Protein AF-A0A2L2Z960-F1 (afdb_monomer_lite)

InterPro domains:
  IPR000734 Triacylglycerol lipase family [PTHR11610] (1-67)
  IPR013818 Lipase [PF00151] (1-67)
  IPR029058 Alpha/Beta hydrolase fold [G3DSA:3.40.50.1820] (1-68)
  IPR029058 Alpha/Beta hydrolase fold [SSF53474] (1-67)

Structure (mmCIF, N/CA/C/O backbone):
data_AF-A0A2L2Z960-F1
#
_entry.id   AF-A0A2L2Z960-F1
#
loop_
_atom_site.group_PDB
_atom_site.id
_atom_site.type_symbol
_atom_site.label_atom_id
_atom_site.label_alt_id
_atom_site.label_comp_id
_atom_site.label_asym_id
_atom_site.label_entity_id
_atom_site.label_seq_id
_atom_site.pdbx_PDB_ins_code
_atom_site.Cartn_x
_atom_site.Cartn_y
_atom_site.Cartn_z
_atom_site.occupancy
_atom_site.B_iso_or_equiv
_atom_site.auth_seq_id
_atom_site.auth_comp_id
_atom_site.auth_asym_id
_atom_site.auth_atom_id
_atom_site.pdbx_PDB_model_num
ATOM 1 N N . TYR A 1 1 ? 2.463 -6.427 -21.751 1.00 93.06 1 TYR A N 1
ATOM 2 C CA . TYR A 1 1 ? 2.485 -5.122 -21.069 1.00 93.06 1 TYR A CA 1
ATOM 3 C C . TYR A 1 1 ? 1.741 -5.273 -19.753 1.00 93.06 1 TYR A C 1
ATOM 5 O O . TYR A 1 1 ? 0.717 -5.944 -19.759 1.00 93.06 1 TYR A O 1
ATOM 13 N N . VAL A 1 2 ? 2.290 -4.752 -18.654 1.00 96.88 2 VAL A N 1
ATOM 14 C CA . VAL A 1 2 ? 1.775 -4.908 -17.278 1.00 96.88 2 VAL A CA 1
ATOM 15 C C . VAL A 1 2 ? 1.995 -3.596 -16.535 1.00 96.88 2 VAL A C 1
ATOM 17 O O . VAL A 1 2 ? 3.102 -3.061 -16.606 1.00 96.88 2 VAL A O 1
ATOM 20 N N . ASP A 1 3 ? 0.986 -3.108 -15.830 1.00 97.50 3 ASP A N 1
ATOM 21 C CA . ASP A 1 3 ? 1.059 -1.957 -14.936 1.00 97.50 3 ASP A CA 1
ATOM 22 C C . ASP A 1 3 ? 0.828 -2.356 -13.468 1.00 97.50 3 ASP A C 1
ATOM 24 O O . ASP A 1 3 ? 0.121 -3.321 -13.177 1.00 97.50 3 ASP A O 1
ATOM 28 N N . GLY A 1 4 ? 1.471 -1.637 -12.546 1.00 96.81 4 GLY A N 1
ATOM 29 C CA . GLY A 1 4 ? 1.410 -1.884 -11.104 1.00 96.81 4 GLY A CA 1
ATOM 30 C C . GLY A 1 4 ? 1.107 -0.616 -10.310 1.00 96.81 4 GLY A C 1
ATOM 31 O O . GLY A 1 4 ? 1.553 0.473 -10.667 1.00 96.81 4 GLY A O 1
ATOM 32 N N . ILE A 1 5 ? 0.355 -0.741 -9.213 1.00 98.00 5 ILE A N 1
ATOM 33 C CA . ILE A 1 5 ? 0.072 0.362 -8.284 1.00 98.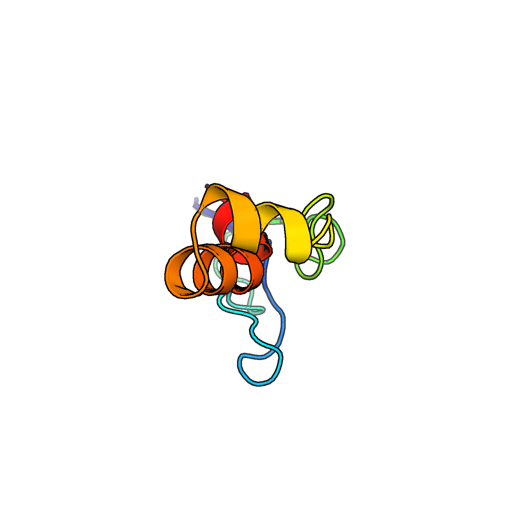00 5 ILE A CA 1
ATOM 34 C C . ILE A 1 5 ? 0.563 -0.023 -6.892 1.00 98.00 5 ILE A C 1
ATOM 36 O O . ILE A 1 5 ? 0.089 -0.981 -6.283 1.00 98.00 5 ILE A O 1
ATOM 40 N N . HIS A 1 6 ? 1.484 0.774 -6.363 1.00 97.94 6 HIS A N 1
ATOM 41 C CA . HIS A 1 6 ? 2.090 0.583 -5.056 1.00 97.94 6 HIS A CA 1
ATOM 42 C C . HIS A 1 6 ? 1.496 1.595 -4.082 1.00 97.94 6 HIS A C 1
ATOM 44 O O . HIS A 1 6 ? 1.883 2.759 -4.089 1.00 97.94 6 HIS A O 1
ATOM 50 N N . SER A 1 7 ? 0.545 1.178 -3.247 1.00 97.25 7 SER A N 1
ATOM 51 C CA . SER A 1 7 ? -0.089 2.052 -2.248 1.00 97.25 7 SER A CA 1
ATOM 52 C C . SER A 1 7 ? 0.459 1.871 -0.827 1.00 97.25 7 SER A C 1
ATOM 54 O O . SER A 1 7 ? 0.202 2.727 0.023 1.00 97.25 7 SER A O 1
ATOM 56 N N . ASP A 1 8 ? 1.233 0.804 -0.587 1.00 96.69 8 ASP A N 1
ATOM 57 C CA . ASP A 1 8 ? 1.749 0.407 0.732 1.00 96.69 8 ASP A CA 1
ATOM 58 C C . ASP A 1 8 ? 3.182 -0.172 0.711 1.00 96.69 8 ASP A C 1
ATOM 60 O O . ASP A 1 8 ? 3.493 -1.175 1.344 1.00 96.69 8 ASP A O 1
ATOM 64 N N . ALA A 1 9 ? 4.069 0.469 -0.044 1.00 96.75 9 ALA A N 1
ATOM 65 C CA . ALA A 1 9 ? 5.479 0.141 -0.267 1.00 96.75 9 ALA A CA 1
ATOM 66 C C . ALA A 1 9 ? 6.421 0.512 0.902 1.00 96.75 9 ALA A C 1
ATOM 68 O O . ALA A 1 9 ? 7.601 0.817 0.691 1.00 96.75 9 ALA A O 1
ATOM 69 N N . SER A 1 10 ? 5.909 0.576 2.133 1.00 95.00 10 SER A N 1
ATOM 70 C CA . SER A 1 10 ? 6.768 0.724 3.317 1.00 95.00 10 SER A CA 1
ATOM 71 C C . SER A 1 10 ? 7.428 -0.616 3.655 1.00 95.00 10 SER A C 1
ATOM 73 O O . SER A 1 10 ? 6.996 -1.659 3.178 1.00 95.00 10 SER A O 1
ATOM 75 N N . ASP A 1 11 ? 8.474 -0.604 4.482 1.00 94.00 11 ASP A N 1
ATOM 76 C CA . ASP A 1 11 ? 9.060 -1.857 4.966 1.00 94.00 11 ASP A CA 1
ATOM 77 C C . ASP A 1 11 ? 8.032 -2.659 5.783 1.00 94.00 11 ASP A C 1
ATOM 79 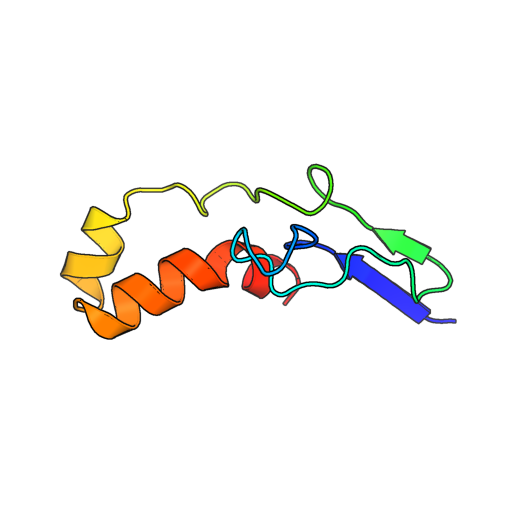O O . ASP A 1 11 ? 7.194 -2.076 6.482 1.00 94.00 11 ASP A O 1
ATOM 83 N N . ILE A 1 12 ? 8.119 -3.988 5.739 1.00 91.81 12 ILE A N 1
ATOM 84 C CA . ILE A 1 12 ? 7.233 -4.874 6.500 1.00 91.81 12 ILE A CA 1
ATOM 85 C C . ILE A 1 12 ? 7.332 -4.633 8.016 1.00 91.81 12 ILE A C 1
ATOM 87 O O . ILE A 1 12 ? 6.321 -4.710 8.714 1.00 91.81 12 ILE A O 1
ATOM 91 N N . MET A 1 13 ? 8.505 -4.232 8.528 1.00 91.00 13 MET A N 1
ATOM 92 C CA . MET A 1 13 ? 8.693 -3.817 9.928 1.00 91.00 13 MET A CA 1
ATOM 93 C C . MET A 1 13 ? 7.933 -2.530 10.277 1.00 91.00 13 MET A C 1
ATOM 95 O O . MET A 1 13 ? 7.655 -2.264 11.445 1.00 91.00 13 MET A O 1
ATOM 99 N N . CYS A 1 14 ? 7.567 -1.732 9.273 1.00 89.56 14 CYS A N 1
ATOM 100 C CA . CYS A 1 14 ? 6.708 -0.558 9.401 1.00 89.56 14 CYS A CA 1
ATOM 101 C C . CYS A 1 14 ? 5.247 -0.845 9.013 1.00 89.56 14 CYS A C 1
ATOM 103 O O . CYS A 1 14 ? 4.504 0.104 8.757 1.00 89.56 14 CYS A O 1
ATOM 105 N N . PHE A 1 15 ? 4.837 -2.119 8.982 1.00 89.56 15 PHE A N 1
ATOM 106 C CA . PHE A 1 15 ? 3.512 -2.572 8.544 1.00 89.56 15 PHE A CA 1
ATOM 107 C C . PHE A 1 15 ? 3.174 -2.220 7.085 1.00 89.56 15 PHE A C 1
ATOM 109 O O . PHE A 1 15 ? 2.002 -2.055 6.762 1.00 89.56 15 PHE A O 1
ATOM 116 N N . GLY A 1 16 ? 4.179 -2.099 6.210 1.00 92.81 16 GLY A N 1
ATOM 117 C CA . GLY A 1 16 ? 3.951 -2.045 4.768 1.00 92.81 16 GLY A CA 1
ATOM 118 C C . GLY A 1 16 ? 3.794 -3.448 4.191 1.00 92.81 16 GLY A C 1
ATOM 119 O O . GLY A 1 16 ? 4.708 -4.266 4.284 1.00 92.81 16 GLY A O 1
ATOM 120 N N . PHE A 1 17 ? 2.634 -3.743 3.613 1.00 94.25 17 PHE A N 1
ATOM 121 C CA . PHE A 1 17 ? 2.327 -5.049 3.023 1.00 94.25 17 PHE A CA 1
ATOM 122 C C . PHE A 1 17 ? 2.524 -5.090 1.501 1.00 94.25 17 PHE A C 1
ATOM 124 O O . PHE A 1 17 ? 2.449 -6.158 0.895 1.00 94.25 17 PHE A O 1
ATOM 131 N N . GLY A 1 18 ? 2.741 -3.940 0.861 1.00 94.62 18 GLY A N 1
ATOM 132 C CA . GLY A 1 18 ? 3.057 -3.841 -0.562 1.00 94.62 18 GLY A CA 1
ATOM 133 C C . GLY A 1 18 ? 4.560 -3.923 -0.835 1.00 94.62 18 GLY A C 1
ATOM 134 O O . GLY A 1 18 ? 5.388 -3.584 0.006 1.00 94.62 18 GLY A O 1
ATOM 135 N N . MET A 1 19 ? 4.930 -4.334 -2.049 1.00 95.56 19 MET A N 1
ATOM 136 C CA . MET A 1 19 ? 6.326 -4.275 -2.493 1.00 95.56 19 MET A CA 1
ATOM 137 C C . MET A 1 19 ? 6.738 -2.844 -2.856 1.00 95.56 19 MET A C 1
ATOM 139 O O . MET A 1 19 ? 5.929 -2.075 -3.368 1.00 95.56 19 MET A O 1
ATOM 143 N N . SER A 1 20 ? 8.004 -2.492 -2.624 1.00 96.06 20 SER A N 1
ATOM 144 C CA . SER A 1 20 ? 8.608 -1.225 -3.071 1.00 96.06 20 SER A CA 1
ATOM 145 C C . SER A 1 20 ? 9.393 -1.345 -4.376 1.00 96.06 20 SER A C 1
ATOM 147 O O . SER A 1 20 ? 9.744 -0.333 -4.978 1.00 96.06 20 SER A O 1
ATOM 149 N N . LEU A 1 21 ? 9.661 -2.578 -4.808 1.00 96.62 21 LEU A N 1
ATOM 150 C CA . LEU A 1 21 ? 10.320 -2.882 -6.067 1.00 96.62 21 LEU A CA 1
ATOM 151 C C . LEU A 1 21 ? 9.335 -2.721 -7.230 1.00 96.62 21 LEU A C 1
ATOM 153 O O . LEU A 1 21 ? 8.224 -3.241 -7.162 1.00 96.62 21 LEU A O 1
ATOM 157 N N . SER A 1 22 ? 9.774 -2.060 -8.298 1.00 96.31 22 SER A N 1
ATOM 158 C CA . SER A 1 22 ? 9.065 -2.016 -9.580 1.00 96.31 22 SER A CA 1
ATOM 159 C C . SER A 1 22 ? 9.004 -3.402 -10.221 1.00 96.31 22 SER A C 1
ATOM 161 O O . SER A 1 22 ? 10.036 -4.062 -10.367 1.00 96.31 22 SER A O 1
ATOM 163 N N . GLY A 1 23 ? 7.803 -3.838 -10.601 1.00 94.81 23 GLY A N 1
ATOM 164 C CA . GLY A 1 23 ? 7.566 -5.144 -11.229 1.00 94.81 23 GLY A CA 1
ATOM 165 C C . GLY A 1 23 ? 6.859 -5.060 -12.584 1.00 94.81 23 GLY A C 1
ATOM 166 O O . GLY A 1 23 ? 6.752 -6.070 -13.282 1.00 94.81 23 GLY A O 1
ATOM 167 N N . GLY A 1 24 ? 6.366 -3.877 -12.952 1.00 95.94 24 GLY A N 1
ATOM 168 C CA . GLY A 1 24 ? 5.639 -3.622 -14.184 1.00 95.94 24 GLY A CA 1
ATOM 169 C C . GLY A 1 24 ? 6.504 -3.051 -15.307 1.00 95.94 24 GLY A C 1
ATOM 170 O O . GLY A 1 24 ? 7.689 -2.764 -15.174 1.00 95.94 24 GLY A O 1
ATOM 171 N N . HIS A 1 25 ? 5.865 -2.867 -16.461 1.00 98.19 25 HIS A N 1
ATOM 172 C CA . HIS A 1 25 ? 6.368 -1.965 -17.499 1.00 98.19 25 HIS A CA 1
ATOM 173 C C . HIS A 1 25 ? 6.156 -0.504 -17.074 1.00 98.19 25 HIS A C 1
ATOM 175 O O . HIS A 1 25 ? 6.923 0.371 -17.466 1.00 98.19 25 HIS A O 1
ATOM 181 N N . VAL A 1 26 ? 5.101 -0.255 -16.287 1.00 98.00 26 VAL A N 1
ATOM 182 C CA . VAL A 1 26 ? 4.806 1.018 -15.628 1.00 98.00 26 VAL A CA 1
ATOM 183 C C . VAL A 1 26 ? 4.378 0.732 -14.194 1.00 98.00 26 VAL A C 1
ATOM 185 O O . VAL A 1 26 ? 3.479 -0.071 -13.968 1.00 98.00 26 VAL A O 1
ATOM 188 N N . ASP A 1 27 ? 4.986 1.417 -13.233 1.00 98.06 27 ASP A N 1
ATOM 189 C CA . ASP A 1 27 ? 4.658 1.295 -11.815 1.00 98.06 27 ASP A CA 1
ATOM 190 C C . ASP A 1 27 ? 4.295 2.677 -11.252 1.00 98.06 27 ASP A C 1
ATOM 192 O O . ASP A 1 27 ? 5.050 3.645 -11.384 1.00 98.06 27 ASP A O 1
ATOM 196 N N . PHE A 1 28 ? 3.128 2.781 -10.619 1.00 98.06 28 PHE A N 1
ATOM 197 C CA . PHE A 1 28 ? 2.615 4.005 -10.014 1.00 98.06 28 PHE A CA 1
ATOM 198 C C . PHE A 1 28 ? 2.804 3.989 -8.497 1.00 98.06 28 PHE A C 1
ATOM 200 O O . PHE A 1 28 ? 2.434 3.033 -7.818 1.00 98.06 28 PHE A O 1
ATOM 207 N N . PHE A 1 29 ? 3.295 5.103 -7.952 1.00 98.00 29 PHE A N 1
ATOM 208 C CA . PHE A 1 29 ? 3.513 5.300 -6.516 1.00 98.00 29 PHE A CA 1
ATOM 209 C C . PHE A 1 29 ? 2.703 6.507 -6.010 1.00 98.00 29 PHE A C 1
ATOM 211 O O . PHE A 1 29 ? 3.277 7.563 -5.721 1.00 98.00 29 PHE A O 1
ATOM 218 N N . PRO A 1 30 ? 1.362 6.406 -5.918 1.00 96.62 30 PRO A N 1
ATOM 219 C CA . PRO A 1 30 ? 0.522 7.507 -5.452 1.00 96.62 30 PRO A CA 1
ATOM 220 C C . PRO A 1 30 ? 0.924 7.933 -4.037 1.00 96.62 30 PRO A C 1
ATOM 222 O O . PRO A 1 30 ? 1.002 7.110 -3.122 1.00 96.62 30 PRO A O 1
ATOM 225 N N . ILE A 1 31 ? 1.211 9.227 -3.857 1.00 94.44 31 ILE A N 1
ATOM 226 C CA . ILE A 1 31 ? 1.707 9.795 -2.590 1.00 94.44 31 ILE A CA 1
ATOM 227 C C . ILE A 1 31 ? 2.942 9.019 -2.081 1.00 94.44 31 ILE A C 1
ATOM 229 O O . ILE A 1 31 ? 3.011 8.557 -0.940 1.00 94.44 31 ILE A O 1
ATOM 233 N N . ASN A 1 32 ? 3.915 8.813 -2.975 1.00 95.69 32 ASN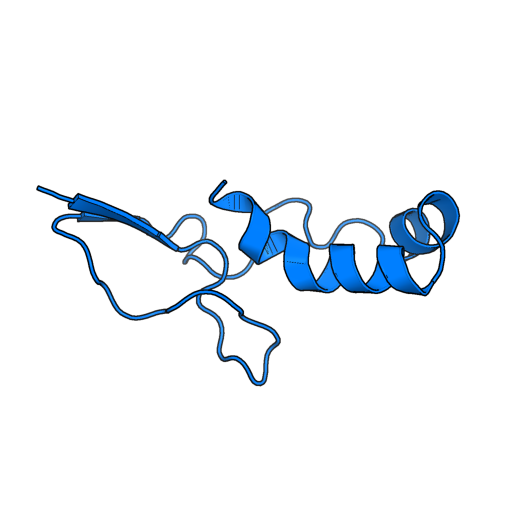 A N 1
ATOM 234 C CA . ASN A 1 32 ? 5.132 8.013 -2.762 1.00 95.69 32 ASN A CA 1
ATOM 235 C C . ASN A 1 32 ? 4.875 6.532 -2.433 1.00 95.69 32 ASN A C 1
ATOM 237 O O . ASN A 1 32 ? 5.782 5.834 -1.986 1.00 95.69 32 ASN A O 1
ATOM 241 N N . GLY A 1 33 ? 3.640 6.065 -2.611 1.00 95.38 33 GLY A N 1
ATOM 242 C CA . GLY A 1 33 ? 3.224 4.689 -2.406 1.00 95.38 33 GLY A CA 1
ATOM 243 C C . GLY A 1 33 ? 3.280 4.198 -0.967 1.00 95.38 33 GLY A C 1
ATOM 244 O O . GLY A 1 33 ? 3.420 3.005 -0.760 1.00 95.38 33 GLY A O 1
ATOM 245 N N . ARG A 1 34 ? 3.216 5.084 0.036 1.00 93.56 34 ARG A N 1
ATOM 246 C CA . ARG A 1 34 ? 3.388 4.695 1.452 1.00 93.56 34 ARG A CA 1
ATOM 247 C C . ARG A 1 34 ? 2.205 5.036 2.345 1.00 93.56 34 ARG A C 1
ATOM 249 O O . ARG A 1 34 ? 1.688 4.171 3.036 1.00 93.56 34 ARG A O 1
ATOM 256 N N . LYS A 1 35 ? 1.824 6.314 2.408 1.00 92.50 35 LYS A N 1
ATOM 257 C CA . LYS A 1 35 ? 0.803 6.804 3.346 1.00 92.50 35 LYS A CA 1
ATOM 258 C C . LYS A 1 35 ? -0.362 7.379 2.571 1.00 92.50 35 LYS A C 1
ATOM 260 O O . LYS A 1 35 ? -0.300 8.517 2.108 1.00 92.50 35 LYS A O 1
ATOM 265 N N . GLN A 1 36 ? -1.419 6.589 2.455 1.00 93.44 36 GLN A N 1
ATOM 266 C CA . GLN A 1 36 ? -2.582 6.962 1.677 1.00 93.44 36 GLN A CA 1
ATOM 267 C C . GLN A 1 36 ? -3.526 7.863 2.485 1.00 93.44 36 GLN A C 1
ATOM 269 O O . GLN A 1 36 ? -3.726 7.655 3.692 1.00 93.44 36 GLN A O 1
ATOM 274 N N . PRO A 1 37 ? -4.136 8.870 1.839 1.00 91.88 37 PRO A N 1
ATOM 275 C CA . PRO A 1 37 ? -5.149 9.703 2.470 1.00 91.88 37 PRO A CA 1
ATOM 276 C C . PRO A 1 37 ? -6.287 8.866 3.075 1.00 91.88 37 PRO A C 1
ATOM 278 O O . PRO A 1 37 ? -6.726 7.862 2.513 1.00 91.88 37 PRO A O 1
ATOM 281 N N . GLY A 1 38 ? -6.770 9.272 4.250 1.00 87.56 38 GLY A N 1
ATOM 282 C CA . GLY A 1 38 ? -7.857 8.585 4.956 1.00 87.56 38 GLY A CA 1
ATOM 283 C C . GLY A 1 38 ? -7.451 7.333 5.744 1.00 87.56 38 GLY A C 1
ATOM 284 O O . GLY A 1 38 ? -8.246 6.880 6.556 1.00 87.56 38 GLY A O 1
ATOM 285 N N . CYS A 1 39 ? -6.226 6.813 5.601 1.00 86.44 39 CYS A N 1
ATOM 286 C CA . CYS A 1 39 ? -5.746 5.675 6.404 1.00 86.44 39 CYS A CA 1
ATOM 287 C C . CYS A 1 39 ? -5.210 6.057 7.795 1.00 86.44 39 CYS A C 1
ATOM 289 O O . CYS A 1 39 ? -4.983 5.195 8.637 1.00 86.44 39 CYS A O 1
ATOM 291 N N . ASN A 1 40 ? -5.069 7.358 8.065 1.00 74.25 40 ASN A N 1
ATOM 292 C CA . ASN A 1 40 ? -4.811 7.899 9.405 1.00 74.25 40 ASN A CA 1
ATOM 293 C C . ASN A 1 40 ? -6.093 8.295 10.163 1.00 74.25 40 ASN A C 1
ATOM 295 O O . ASN A 1 40 ? -5.995 8.710 11.316 1.00 74.25 40 ASN A O 1
ATOM 299 N N . ALA A 1 41 ? -7.272 8.227 9.532 1.00 59.56 41 ALA A N 1
ATOM 300 C CA . ALA A 1 41 ? -8.506 8.747 10.114 1.00 59.56 41 ALA A CA 1
ATOM 301 C C . ALA A 1 41 ? -8.988 7.859 11.276 1.00 59.56 41 ALA A C 1
ATOM 303 O O . ALA A 1 41 ? -9.265 6.678 11.089 1.00 59.56 41 ALA A O 1
ATOM 304 N N . ASP A 1 42 ? -9.029 8.455 12.472 1.00 56.97 42 ASP A N 1
ATOM 305 C CA . ASP A 1 42 ? -9.567 7.970 13.746 1.00 56.97 42 ASP A CA 1
ATOM 306 C C . ASP A 1 42 ? -9.595 6.449 13.926 1.00 56.97 42 ASP A C 1
ATOM 308 O O . ASP A 1 42 ? -10.647 5.813 13.847 1.00 56.97 42 ASP A O 1
ATOM 312 N N . LYS A 1 43 ? -8.441 5.874 14.295 1.00 63.47 43 LYS A N 1
ATOM 313 C CA . LYS A 1 43 ? -8.330 4.481 14.776 1.00 63.47 43 LYS A CA 1
ATOM 314 C C . LYS A 1 43 ? -9.455 4.130 15.763 1.00 63.47 43 LYS A C 1
ATOM 316 O O . LYS A 1 43 ? -10.009 3.039 15.710 1.00 63.47 43 LYS A O 1
ATOM 321 N N . PHE A 1 44 ? -9.846 5.097 16.599 1.00 62.25 44 PHE A N 1
ATOM 322 C CA . PHE A 1 44 ? -10.968 5.003 17.533 1.00 62.25 44 PHE A CA 1
ATOM 323 C C . PHE A 1 44 ? -12.325 4.708 16.879 1.00 62.25 44 PHE A C 1
ATOM 325 O O . PHE A 1 44 ? -13.066 3.891 17.416 1.00 62.25 44 PHE A O 1
ATOM 332 N N . LYS A 1 45 ? -12.665 5.311 15.731 1.00 65.69 45 LYS A N 1
ATOM 333 C CA . LYS A 1 45 ? -13.933 5.016 15.039 1.00 65.69 45 LYS A CA 1
ATOM 334 C C . LYS A 1 45 ? -13.971 3.582 14.527 1.00 65.69 45 LYS A C 1
ATOM 336 O O . LYS A 1 45 ? -14.972 2.910 14.738 1.00 65.69 45 LYS A O 1
ATOM 341 N N . SER A 1 46 ? -12.872 3.123 13.926 1.00 67.25 46 SER A N 1
ATOM 342 C CA . SER A 1 46 ? -12.735 1.750 13.416 1.00 67.25 46 SER A CA 1
ATOM 343 C C . SER A 1 46 ? -12.909 0.717 14.536 1.00 67.25 46 SER A C 1
ATOM 345 O O . SER A 1 46 ? -13.596 -0.284 14.371 1.00 67.25 46 SER A O 1
ATOM 347 N N . PHE A 1 47 ? -12.355 0.991 15.721 1.00 67.75 47 PHE A N 1
ATOM 348 C CA . PHE A 1 47 ? -12.516 0.121 16.888 1.00 67.75 47 PHE A CA 1
ATOM 349 C C . PHE A 1 47 ? -13.939 0.083 17.451 1.00 67.75 47 PHE A C 1
ATOM 351 O O . PHE A 1 47 ? -14.369 -0.965 17.928 1.00 67.75 47 PHE A O 1
ATOM 358 N N . ILE A 1 48 ? -14.661 1.206 17.420 1.00 71.81 48 ILE A N 1
ATOM 359 C CA . ILE A 1 48 ? -16.041 1.276 17.917 1.00 71.81 48 ILE A CA 1
ATOM 360 C C . ILE A 1 48 ? -17.013 0.612 16.934 1.00 71.81 48 ILE A C 1
ATOM 362 O O . ILE A 1 48 ? -17.930 -0.074 17.378 1.00 71.81 48 ILE A O 1
ATOM 366 N N . SER A 1 49 ? -16.834 0.806 15.623 1.00 73.31 49 SER A N 1
ATOM 367 C CA . SER A 1 49 ? -17.758 0.269 14.615 1.00 73.31 49 SER A CA 1
ATOM 368 C C . SER A 1 49 ? -17.539 -1.215 14.329 1.00 73.31 49 SER A C 1
ATOM 370 O O . SER A 1 49 ? -18.511 -1.955 14.207 1.00 73.31 49 SER A O 1
ATOM 372 N N . ASP A 1 50 ? -16.278 -1.645 14.244 1.00 77.56 50 ASP A N 1
ATOM 373 C CA . ASP A 1 50 ? -15.915 -2.972 13.731 1.00 77.56 50 ASP A CA 1
ATOM 374 C C . ASP A 1 50 ? -15.406 -3.897 14.863 1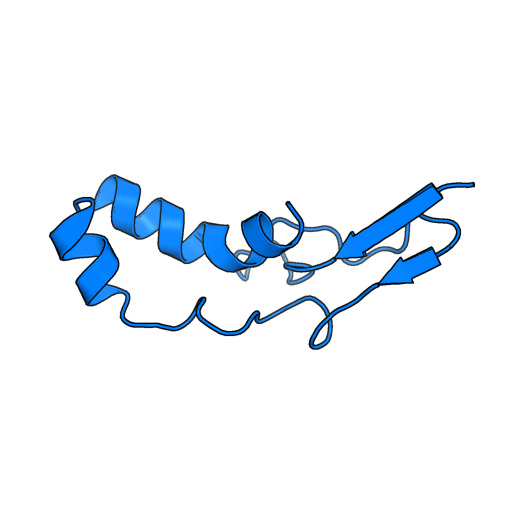.00 77.56 50 ASP A C 1
ATOM 376 O O . ASP A 1 50 ? -15.150 -5.082 14.657 1.00 77.56 50 ASP A O 1
ATOM 380 N N . GLY A 1 51 ? -15.280 -3.377 16.089 1.00 80.94 51 GLY A N 1
ATOM 381 C CA . GLY A 1 51 ? -14.695 -4.079 17.231 1.00 80.94 51 GLY A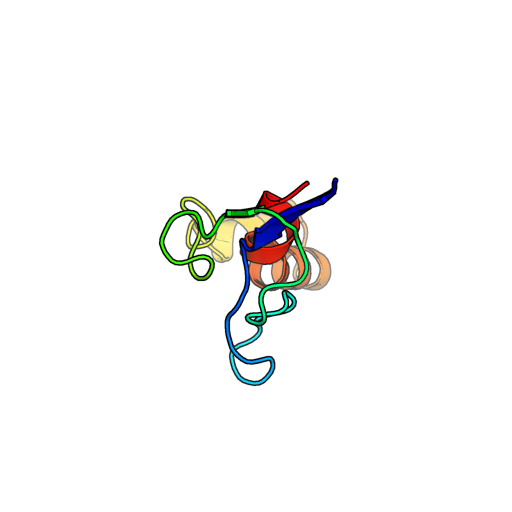 CA 1
ATOM 382 C C . GLY A 1 51 ? -13.161 -4.048 17.235 1.00 80.94 51 GLY A C 1
ATOM 383 O O . GLY A 1 51 ? -12.513 -3.586 16.295 1.00 80.94 51 GLY A O 1
ATOM 384 N N . LEU A 1 52 ? -12.547 -4.545 18.319 1.00 78.25 52 LEU A N 1
ATOM 385 C CA . LEU A 1 52 ? -11.096 -4.419 18.522 1.00 78.25 52 LEU A CA 1
ATOM 386 C C . LEU A 1 52 ? -10.275 -5.136 17.435 1.00 78.25 52 LEU A C 1
ATOM 388 O O . LEU A 1 52 ? -9.305 -4.585 16.925 1.00 78.25 52 LEU A O 1
ATOM 392 N N . ASN A 1 53 ? -10.658 -6.362 17.076 1.00 78.88 53 ASN A N 1
ATOM 393 C CA . ASN A 1 53 ? -9.870 -7.185 16.158 1.00 78.88 53 ASN A CA 1
ATOM 394 C C . ASN A 1 53 ? -9.965 -6.682 14.708 1.00 78.88 53 ASN A C 1
ATOM 396 O O . ASN A 1 53 ? -8.950 -6.348 14.098 1.00 78.88 53 ASN A O 1
ATOM 400 N N . GLU A 1 54 ? -11.182 -6.555 14.173 1.00 82.62 54 GLU A N 1
ATOM 401 C CA . GLU A 1 54 ? -11.377 -6.083 12.795 1.00 82.62 54 GLU A CA 1
ATOM 402 C C . GLU A 1 54 ? -11.006 -4.609 12.637 1.00 82.62 54 GLU A C 1
ATOM 404 O O . GLU A 1 54 ? -10.375 -4.232 11.647 1.00 82.62 54 GLU A O 1
ATOM 409 N N . GLY A 1 55 ? -11.264 -3.788 13.659 1.00 79.44 55 GLY A N 1
ATOM 410 C CA . GLY A 1 55 ? -10.822 -2.400 13.688 1.00 79.44 55 GLY A CA 1
ATOM 411 C C . GLY A 1 55 ? -9.298 -2.268 13.590 1.00 79.44 55 GLY A C 1
ATOM 412 O O . GLY A 1 55 ? -8.815 -1.425 12.830 1.00 79.44 55 GLY A O 1
ATOM 413 N N . ALA A 1 56 ? -8.539 -3.126 14.290 1.00 76.81 56 ALA A N 1
ATOM 414 C CA . ALA A 1 56 ? -7.080 -3.174 14.186 1.00 76.81 56 ALA A CA 1
ATOM 415 C C . ALA A 1 56 ? -6.620 -3.631 12.797 1.00 76.81 56 ALA A C 1
ATOM 417 O O . ALA A 1 56 ? -5.772 -2.964 12.201 1.00 76.81 56 ALA A O 1
ATOM 418 N N . ARG A 1 57 ? -7.192 -4.728 12.268 1.00 80.69 57 ARG A N 1
ATOM 419 C CA . ARG A 1 57 ? -6.860 -5.254 10.930 1.00 80.69 57 ARG A CA 1
ATOM 420 C C . ARG A 1 57 ? -7.051 -4.187 9.859 1.00 80.69 57 ARG A C 1
ATOM 422 O O . ARG A 1 57 ? -6.141 -3.955 9.070 1.00 80.69 57 ARG A O 1
ATOM 429 N N . ARG A 1 58 ? -8.185 -3.488 9.884 1.00 80.19 58 ARG A N 1
ATOM 430 C CA . ARG A 1 58 ? -8.529 -2.452 8.907 1.00 80.19 58 ARG A CA 1
ATOM 431 C C . ARG A 1 58 ? -7.590 -1.252 8.960 1.00 80.19 58 ARG A C 1
ATOM 433 O O . ARG A 1 58 ? -7.232 -0.710 7.919 1.00 80.19 58 ARG A O 1
ATOM 440 N N . VAL A 1 59 ? -7.162 -0.847 10.157 1.00 78.69 59 VAL A N 1
ATOM 441 C CA . VAL A 1 59 ? -6.211 0.263 10.325 1.00 78.69 59 VAL A CA 1
ATOM 442 C C . VAL A 1 59 ? -4.839 -0.093 9.752 1.00 78.69 59 VAL A C 1
ATOM 444 O O . VAL A 1 59 ? -4.238 0.748 9.087 1.00 78.69 59 VAL A O 1
ATOM 447 N N . VAL A 1 60 ? -4.343 -1.316 9.973 1.00 83.50 60 VAL A N 1
ATOM 448 C CA . VAL A 1 60 ? -3.030 -1.725 9.440 1.00 83.50 60 VAL A CA 1
ATOM 449 C C . VAL A 1 60 ? -3.076 -2.036 7.945 1.00 83.50 60 VAL A C 1
ATOM 451 O O . VAL A 1 60 ? -2.125 -1.726 7.241 1.00 83.50 60 VAL A O 1
ATOM 454 N N . SER A 1 61 ? -4.182 -2.580 7.428 1.00 90.38 61 SER A N 1
ATOM 455 C CA . SER A 1 61 ? -4.314 -2.927 6.007 1.00 90.38 61 SER A CA 1
ATOM 456 C C . SER A 1 61 ? -4.785 -1.774 5.124 1.00 90.38 61 SER A C 1
ATOM 458 O O . SER A 1 61 ? -4.854 -1.942 3.908 1.00 90.38 61 SER A O 1
ATOM 460 N N . CYS A 1 62 ? -5.154 -0.620 5.692 1.00 91.69 62 CYS A N 1
ATOM 461 C CA . CYS A 1 62 ? -5.819 0.433 4.927 1.00 91.69 62 CYS A CA 1
ATOM 462 C C . CYS A 1 62 ? -4.985 0.906 3.733 1.00 91.69 62 CYS A C 1
ATOM 464 O O . CYS A 1 62 ? -5.523 0.981 2.634 1.00 91.69 62 CYS A O 1
ATOM 466 N N . ASN A 1 63 ?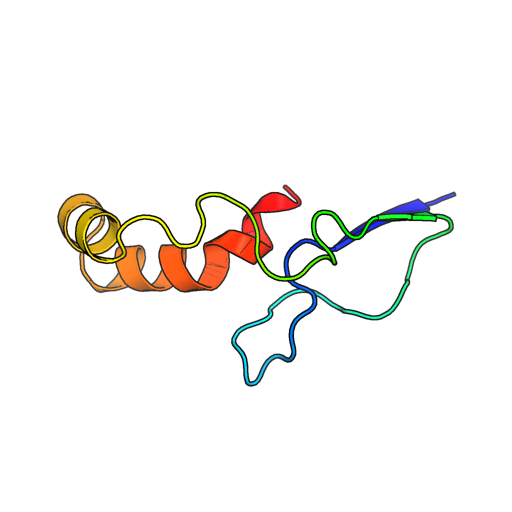 -3.688 1.196 3.914 1.00 94.19 63 ASN A N 1
ATOM 467 C CA . ASN A 1 63 ? -2.831 1.621 2.799 1.00 94.19 63 ASN A CA 1
ATOM 468 C C . ASN A 1 63 ? -2.769 0.537 1.717 1.00 94.19 63 ASN A C 1
ATOM 470 O O . ASN A 1 63 ? -2.877 0.845 0.531 1.00 94.19 63 ASN A O 1
ATOM 474 N N . HIS A 1 64 ? -2.650 -0.728 2.129 1.00 94.12 64 HIS A N 1
ATOM 475 C CA . HIS A 1 64 ? -2.579 -1.875 1.227 1.00 94.12 64 HIS A CA 1
ATOM 476 C C . HIS A 1 64 ? -3.837 -2.011 0.364 1.00 94.12 64 HIS A C 1
ATOM 478 O O . HIS A 1 64 ? -3.743 -2.225 -0.835 1.00 94.12 64 HIS A O 1
ATOM 484 N N . GLN A 1 65 ? -5.019 -1.805 0.946 1.00 94.19 65 GLN A N 1
ATOM 485 C CA . GLN A 1 65 ? -6.298 -1.937 0.242 1.00 94.19 65 GLN A CA 1
ATOM 486 C C . GLN A 1 65 ? -6.605 -0.791 -0.734 1.00 94.19 65 GLN A C 1
ATOM 488 O O . GLN A 1 65 ? -7.612 -0.854 -1.426 1.00 94.19 65 GLN A O 1
ATOM 493 N N . ARG A 1 66 ? -5.784 0.266 -0.800 1.00 94.25 66 ARG A N 1
ATOM 494 C CA . ARG A 1 66 ? -6.015 1.412 -1.703 1.00 94.25 66 ARG A CA 1
ATOM 495 C C . ARG A 1 66 ? -5.608 1.171 -3.153 1.00 94.25 66 ARG A C 1
ATOM 497 O O . ARG A 1 66 ? -5.886 2.030 -3.983 1.00 94.25 66 ARG A O 1
ATOM 504 N N . SER A 1 67 ? -4.929 0.067 -3.443 1.00 92.75 67 SER A N 1
ATOM 505 C CA . SER A 1 67 ? -4.601 -0.348 -4.809 1.00 92.75 67 SER A CA 1
ATOM 506 C C . SER A 1 67 ? -5.657 -1.264 -5.439 1.00 92.75 67 SER A C 1
ATOM 508 O O . SER A 1 67 ? -5.523 -1.586 -6.618 1.00 92.75 67 SER A O 1
ATOM 510 N N . LEU A 1 68 ? -6.672 -1.680 -4.669 1.00 89.00 68 LEU A N 1
ATOM 511 C CA . LEU A 1 68 ? -7.838 -2.450 -5.119 1.00 89.00 68 LEU A CA 1
ATOM 512 C C . LEU A 1 68 ? -8.976 -1.508 -5.529 1.00 89.00 68 LEU A C 1
ATOM 514 O O . LEU A 1 68 ? -9.655 -1.831 -6.526 1.00 89.00 68 LEU A O 1
#

Organism: Parasteatoda tepidariorum (NCBI:txid114398)

Radius of gyration: 13.22 Å; chains: 1; bounding box: 28×17×40 Å

Foldseek 3Di:
DDEEEQQQCDDVVVLRPGNPDDDGPYYHCVVPSHDDPPLPPPLPVLCVPVNDPRSVVCSSCVSVVPRD

Sequence (68 aa):
YVDGIHSDASDIMCFGFGMSLSGGHVDFFPINGRKQPGCNADKFKSFISDGLNEGARRVVSCNHQRSL

pLDDT: mean 87.9, std 10.95, range [56.97, 98.19]

Secondary structure (DSSP, 8-state):
--EEE-S--S-GGGT--S--S--SSEEE-GGGGT--TTTTS-HHHHHHHHHHHHHHHHHHHTTGGGG-